Protein AF-R6YJV9-F1 (afdb_monomer_lite)

Radius of gyration: 14.3 Å; chains: 1; bounding box: 38×36×33 Å

Structure (mmCIF, N/CA/C/O backbone):
data_AF-R6YJV9-F1
#
_entry.id   AF-R6YJV9-F1
#
loop_
_atom_site.group_PDB
_atom_site.id
_atom_site.type_symbol
_atom_site.label_atom_id
_atom_site.label_alt_id
_atom_site.label_comp_id
_atom_site.label_asym_id
_atom_site.label_entity_id
_atom_site.label_seq_id
_atom_site.pdbx_PDB_ins_code
_atom_site.Cartn_x
_atom_site.Cartn_y
_atom_site.Cartn_z
_atom_site.occupancy
_atom_site.B_iso_or_equiv
_atom_site.auth_seq_id
_atom_site.auth_comp_id
_atom_site.auth_asym_id
_atom_site.auth_atom_id
_atom_site.pdbx_PDB_model_num
ATOM 1 N N . MET A 1 1 ? 9.064 4.680 4.807 1.00 84.12 1 MET A N 1
ATOM 2 C CA . MET A 1 1 ? 10.376 4.026 4.681 1.00 84.12 1 MET A CA 1
ATOM 3 C C . MET A 1 1 ? 10.742 4.018 3.219 1.00 84.12 1 MET A C 1
ATOM 5 O O . MET A 1 1 ? 9.830 3.960 2.403 1.00 84.12 1 MET A O 1
ATOM 9 N N . THR A 1 2 ? 12.023 4.115 2.905 1.00 81.12 2 THR A N 1
ATOM 10 C CA . THR A 1 2 ? 12.523 4.054 1.529 1.00 81.12 2 THR A CA 1
ATOM 11 C C . THR A 1 2 ? 13.785 3.204 1.479 1.00 81.12 2 THR A C 1
ATOM 13 O O . THR A 1 2 ? 14.463 3.100 2.503 1.00 81.12 2 THR A O 1
ATOM 16 N N . ALA A 1 3 ? 14.086 2.597 0.332 1.00 80.69 3 ALA A N 1
ATOM 17 C CA . ALA A 1 3 ? 15.386 1.966 0.105 1.00 80.69 3 ALA A CA 1
ATOM 18 C C . ALA A 1 3 ? 16.509 3.016 0.194 1.00 80.69 3 ALA A C 1
ATOM 20 O O . ALA A 1 3 ? 16.308 4.172 -0.202 1.00 80.69 3 ALA A O 1
ATOM 21 N N . ASP A 1 4 ? 17.657 2.636 0.756 1.00 79.75 4 ASP A N 1
ATOM 22 C CA . ASP A 1 4 ? 18.853 3.476 0.752 1.00 79.75 4 ASP A CA 1
ATOM 23 C C .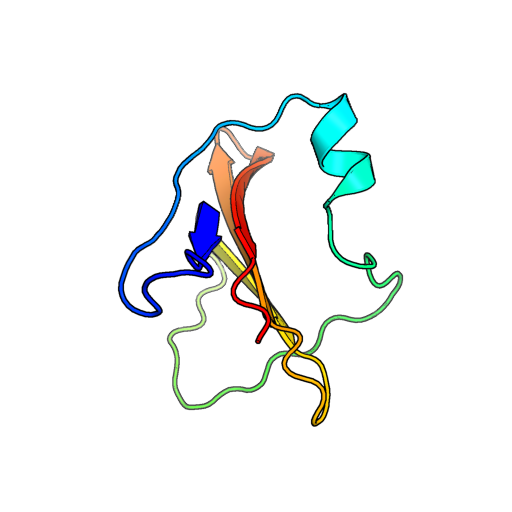 ASP A 1 4 ? 19.519 3.417 -0.640 1.00 79.75 4 ASP A C 1
ATOM 25 O O . ASP A 1 4 ? 19.811 2.323 -1.125 1.00 79.75 4 ASP A O 1
ATOM 29 N N . PRO A 1 5 ? 19.760 4.559 -1.313 1.00 77.75 5 PRO A N 1
ATOM 30 C CA . PRO A 1 5 ? 20.408 4.570 -2.624 1.00 77.75 5 PRO A CA 1
ATOM 31 C C . PRO A 1 5 ? 21.875 4.106 -2.605 1.00 77.75 5 PRO A C 1
ATOM 33 O O . PRO A 1 5 ? 22.419 3.812 -3.668 1.00 77.75 5 PRO A O 1
ATOM 36 N N . GLU A 1 6 ? 22.537 4.075 -1.443 1.00 79.31 6 GLU A N 1
ATOM 37 C CA . GLU A 1 6 ? 23.927 3.623 -1.305 1.00 79.31 6 GLU A CA 1
ATOM 38 C C . GLU A 1 6 ? 24.042 2.144 -0.884 1.00 79.31 6 GLU A C 1
ATOM 40 O O . GLU A 1 6 ? 25.087 1.530 -1.112 1.00 79.31 6 GLU A O 1
ATOM 45 N N . ASP A 1 7 ? 22.986 1.556 -0.306 1.00 80.81 7 ASP A N 1
ATOM 46 C CA . ASP A 1 7 ? 22.940 0.150 0.122 1.00 80.81 7 ASP A CA 1
ATOM 47 C C . ASP A 1 7 ? 21.526 -0.439 -0.025 1.00 80.81 7 ASP A C 1
ATOM 49 O O . ASP A 1 7 ? 20.638 -0.210 0.794 1.00 80.81 7 ASP A O 1
ATOM 53 N N . GLU A 1 8 ? 21.339 -1.276 -1.046 1.00 69.31 8 GLU A N 1
ATOM 54 C CA . GLU A 1 8 ? 20.051 -1.879 -1.420 1.00 69.31 8 GLU A CA 1
ATOM 55 C C . GLU A 1 8 ? 19.427 -2.775 -0.326 1.00 69.31 8 GLU A C 1
ATOM 57 O O . GLU A 1 8 ? 18.241 -3.107 -0.392 1.00 69.31 8 GLU A O 1
ATOM 62 N N . PHE A 1 9 ? 20.195 -3.178 0.695 1.00 75.69 9 PHE A N 1
ATOM 63 C CA . PHE A 1 9 ? 19.686 -3.953 1.833 1.00 75.69 9 PHE A CA 1
ATOM 64 C C . PHE A 1 9 ? 19.293 -3.083 3.032 1.00 75.69 9 PHE A C 1
ATOM 66 O O . PHE A 1 9 ? 18.702 -3.595 3.990 1.00 75.69 9 PHE A O 1
ATOM 73 N N . GLN A 1 10 ? 19.617 -1.788 3.006 1.00 82.12 10 GLN A N 1
ATOM 74 C CA . GLN A 1 10 ? 19.284 -0.848 4.067 1.00 82.12 10 GLN A CA 1
ATOM 75 C C . GLN A 1 10 ? 17.987 -0.097 3.776 1.00 82.12 10 GLN A C 1
ATOM 77 O O . GLN A 1 10 ? 17.647 0.247 2.645 1.00 82.12 10 GLN A O 1
ATOM 82 N N . ILE A 1 11 ? 17.243 0.156 4.852 1.00 83.31 11 ILE A N 1
ATOM 83 C CA . ILE A 1 11 ? 15.966 0.857 4.815 1.00 83.31 11 ILE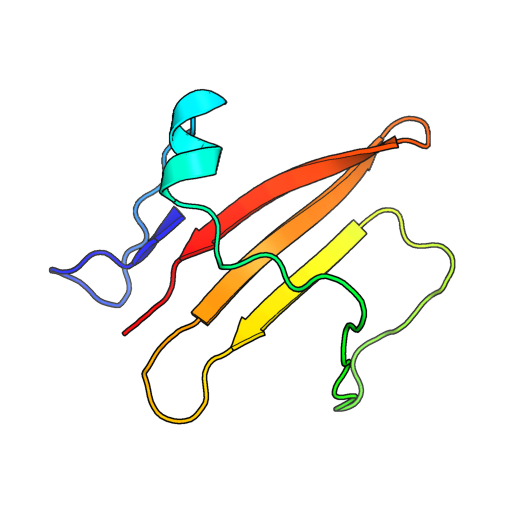 A CA 1
ATOM 84 C C . ILE A 1 11 ? 16.088 2.127 5.645 1.00 83.31 11 ILE A C 1
ATOM 86 O O . ILE A 1 11 ? 16.390 2.083 6.839 1.00 83.31 11 ILE A O 1
ATOM 90 N N . LEU A 1 12 ? 15.782 3.260 5.021 1.00 82.25 12 LEU A N 1
ATOM 91 C CA . LEU A 1 12 ? 15.683 4.542 5.697 1.00 82.25 12 LEU A CA 1
ATOM 92 C C . LEU A 1 12 ? 14.277 4.706 6.279 1.00 82.25 12 LE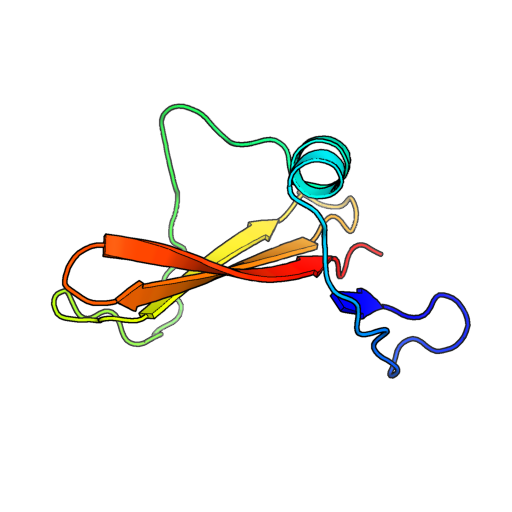U A C 1
ATOM 94 O O . LEU A 1 12 ? 13.263 4.744 5.566 1.00 82.25 12 LEU A O 1
ATOM 98 N N . GLU A 1 13 ? 14.208 4.821 7.602 1.00 87.31 13 GLU A N 1
ATOM 99 C CA . GLU A 1 13 ? 12.967 5.047 8.333 1.00 87.31 13 GLU A CA 1
ATOM 100 C C . GLU A 1 13 ? 12.804 6.524 8.697 1.00 87.31 13 GLU A C 1
ATOM 102 O O . GLU A 1 13 ? 13.692 7.158 9.260 1.00 87.31 13 GLU A O 1
ATOM 107 N N . THR A 1 14 ? 11.635 7.080 8.388 1.00 88.25 14 THR A N 1
ATOM 108 C CA . THR A 1 14 ? 11.282 8.455 8.744 1.00 88.25 14 THR A CA 1
ATOM 109 C C . THR A 1 14 ? 9.779 8.578 8.962 1.00 88.25 14 THR A C 1
ATOM 111 O O . THR A 1 14 ? 9.000 7.709 8.548 1.00 88.25 14 THR A O 1
ATOM 114 N N . THR A 1 15 ? 9.365 9.659 9.613 1.00 88.19 15 THR A N 1
ATOM 115 C CA . THR A 1 15 ? 7.963 10.043 9.763 1.00 88.19 15 THR A CA 1
ATOM 116 C C . THR A 1 15 ? 7.589 11.075 8.705 1.00 88.19 15 THR A C 1
ATOM 118 O O . THR A 1 15 ? 8.393 11.921 8.324 1.00 88.19 15 THR A O 1
ATOM 121 N N . LEU A 1 16 ? 6.354 10.996 8.210 1.00 87.69 16 LEU A N 1
ATOM 122 C CA . LEU A 1 16 ? 5.819 11.961 7.254 1.00 87.69 16 LEU A CA 1
ATOM 123 C C . LEU A 1 16 ? 4.848 12.899 7.953 1.00 87.69 16 LEU A C 1
ATOM 125 O O . LEU A 1 16 ? 3.894 12.461 8.601 1.00 87.69 16 LEU A O 1
ATOM 129 N N . GLU A 1 17 ? 5.047 14.194 7.757 1.00 90.19 17 GLU A N 1
ATOM 130 C CA . GLU A 1 17 ? 4.034 15.186 8.077 1.00 90.19 17 GLU A CA 1
ATOM 131 C C . GLU A 1 17 ? 2.868 15.116 7.072 1.00 90.19 17 GLU A C 1
ATOM 133 O O . GLU A 1 17 ? 3.058 14.716 5.916 1.00 90.19 17 GLU A O 1
ATOM 138 N N . PRO A 1 18 ? 1.649 15.553 7.450 1.00 87.00 18 PRO A N 1
ATOM 139 C CA . PRO A 1 18 ? 0.478 15.462 6.576 1.00 87.00 18 PRO A CA 1
ATOM 140 C C . PRO A 1 18 ? 0.671 16.114 5.202 1.00 87.00 18 PRO A C 1
ATOM 142 O O . PRO A 1 18 ? 0.170 15.600 4.208 1.00 87.00 18 PRO A O 1
ATOM 145 N N . GLY A 1 19 ? 1.407 17.228 5.129 1.00 89.00 19 GLY A N 1
ATOM 146 C CA . GLY A 1 19 ? 1.708 17.900 3.862 1.00 89.00 19 GLY A CA 1
ATOM 147 C C . GLY A 1 19 ? 2.654 17.094 2.968 1.00 89.00 19 GLY A C 1
ATOM 148 O O . GLY A 1 19 ? 2.440 17.013 1.760 1.00 89.00 19 GLY A O 1
ATOM 149 N N . GLN A 1 20 ? 3.654 16.441 3.565 1.00 88.38 20 GLN A N 1
ATOM 150 C CA . GLN A 1 20 ? 4.628 15.620 2.843 1.00 88.38 20 GLN A CA 1
ATOM 151 C C . GLN A 1 20 ? 3.967 14.389 2.225 1.00 88.38 20 GLN A C 1
ATOM 153 O O . GLN A 1 20 ? 4.288 14.015 1.100 1.00 88.38 20 GLN A O 1
ATOM 158 N N . TRP A 1 21 ? 2.982 13.803 2.909 1.00 89.50 21 TRP A N 1
ATOM 159 C CA . TRP A 1 21 ? 2.216 12.684 2.364 1.00 89.50 21 TRP A CA 1
ATOM 160 C C . TRP A 1 21 ? 1.628 12.989 0.980 1.00 89.50 21 TRP A C 1
ATOM 162 O O . TRP A 1 21 ? 1.699 12.155 0.084 1.00 89.50 21 TRP A O 1
ATOM 172 N N . PHE A 1 22 ? 1.080 14.186 0.761 1.00 87.88 22 PHE A N 1
ATOM 173 C CA . PHE A 1 22 ? 0.497 14.531 -0.538 1.00 87.88 22 PHE A CA 1
ATOM 174 C C . PHE A 1 22 ? 1.531 14.708 -1.651 1.00 87.88 22 PHE A C 1
ATOM 176 O O . PHE A 1 22 ? 1.164 14.552 -2.815 1.00 87.88 22 PHE A O 1
ATOM 183 N N . ALA A 1 23 ? 2.783 15.005 -1.300 1.00 87.19 23 ALA A N 1
ATOM 184 C CA . ALA A 1 23 ? 3.887 15.113 -2.245 1.00 87.19 23 ALA A CA 1
ATOM 185 C C . ALA A 1 23 ? 4.472 13.743 -2.625 1.00 87.19 23 ALA A C 1
ATOM 187 O O . ALA A 1 23 ? 4.863 13.562 -3.772 1.00 87.19 23 ALA A O 1
ATOM 188 N N . PHE A 1 24 ? 4.506 12.790 -1.685 1.00 87.00 24 PHE A N 1
ATOM 189 C CA . PHE A 1 24 ? 5.168 11.490 -1.875 1.00 87.00 24 PHE A CA 1
ATOM 190 C C . PHE A 1 24 ? 4.230 10.319 -2.153 1.00 87.00 24 PHE A C 1
ATOM 192 O O . PHE A 1 24 ? 4.685 9.272 -2.599 1.00 87.00 24 PHE A O 1
ATOM 199 N N . ARG A 1 25 ? 2.930 10.445 -1.869 1.00 88.50 25 ARG A N 1
ATOM 200 C CA . ARG A 1 25 ? 2.000 9.332 -2.079 1.00 88.50 25 ARG A CA 1
ATOM 201 C C . ARG A 1 25 ? 1.992 8.886 -3.550 1.00 88.50 25 ARG A C 1
ATOM 203 O O . ARG A 1 25 ? 2.014 9.741 -4.442 1.00 88.50 25 ARG A O 1
ATOM 210 N N . PRO A 1 26 ? 1.831 7.579 -3.816 1.00 87.62 26 PRO A N 1
ATOM 211 C CA . PRO A 1 26 ? 1.667 7.086 -5.175 1.00 87.62 26 PRO A CA 1
ATOM 212 C C . PRO A 1 26 ? 0.397 7.667 -5.825 1.00 87.62 26 PRO A C 1
ATOM 214 O O . PRO A 1 26 ? -0.524 8.104 -5.115 1.00 87.62 26 PRO A O 1
ATOM 217 N N . PRO A 1 27 ? 0.290 7.638 -7.168 1.00 85.00 27 PRO A N 1
ATOM 218 C CA . PRO A 1 27 ? -0.938 7.993 -7.867 1.00 85.00 27 PRO A CA 1
ATOM 219 C C . PRO A 1 27 ? -2.110 7.143 -7.360 1.00 85.00 27 PRO A C 1
ATOM 221 O O . PRO A 1 27 ? -2.220 5.949 -7.640 1.00 85.00 27 PRO A O 1
ATOM 224 N N . MET A 1 28 ? -2.996 7.762 -6.582 1.00 83.69 28 MET A N 1
ATOM 225 C CA . MET A 1 28 ? -4.165 7.080 -6.031 1.00 83.69 28 MET A CA 1
ATOM 226 C C . MET A 1 28 ? -5.119 6.750 -7.175 1.00 83.69 28 MET A C 1
ATOM 228 O O . MET A 1 28 ? -5.605 7.664 -7.834 1.00 83.69 28 MET A O 1
ATOM 232 N N . MET A 1 29 ? -5.389 5.465 -7.410 1.00 77.38 29 MET A N 1
ATOM 233 C CA . MET A 1 29 ? -6.287 5.016 -8.477 1.00 77.38 29 MET A CA 1
ATOM 234 C C . MET A 1 29 ? -7.754 5.218 -8.066 1.00 77.38 29 MET A C 1
ATOM 236 O O . MET A 1 29 ? -8.236 4.505 -7.180 1.00 77.38 29 MET A O 1
ATOM 240 N N . PRO A 1 30 ? -8.508 6.143 -8.688 1.00 75.62 30 PRO A N 1
ATOM 241 C CA . PRO A 1 30 ? -9.940 6.214 -8.459 1.00 75.62 30 PRO A CA 1
ATOM 242 C C . PRO A 1 30 ? -10.631 5.085 -9.238 1.00 75.62 30 PRO A C 1
ATOM 244 O O . PRO A 1 30 ? -10.488 4.972 -10.453 1.00 75.62 30 PRO A O 1
ATOM 247 N N . GLY A 1 31 ? -11.403 4.246 -8.545 1.00 79.88 31 GLY A N 1
ATOM 248 C CA . GLY A 1 31 ? -12.366 3.337 -9.174 1.00 79.88 31 GLY A CA 1
ATOM 249 C C . GLY A 1 31 ? -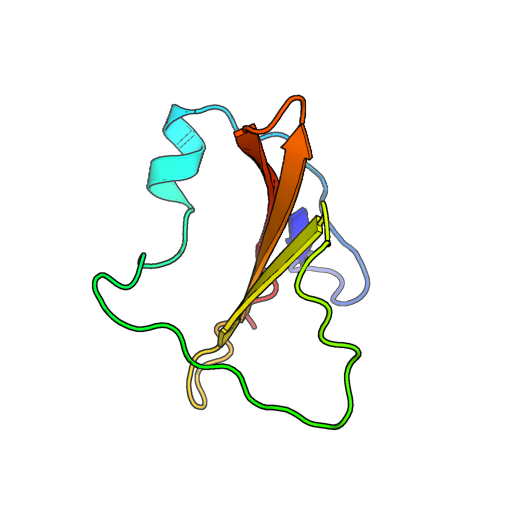12.134 1.853 -8.905 1.00 79.88 31 GLY A C 1
ATOM 250 O O . GLY A 1 31 ? -13.013 1.212 -8.334 1.00 79.88 31 GLY A O 1
ATOM 251 N N . LYS A 1 32 ? -10.989 1.287 -9.310 1.00 84.50 32 LYS A N 1
ATOM 252 C CA . LYS A 1 32 ? -10.766 -0.168 -9.258 1.00 84.50 32 LYS A CA 1
ATOM 253 C C . LYS A 1 32 ? -9.448 -0.534 -8.585 1.00 84.50 32 LYS A C 1
ATOM 255 O O . LYS A 1 32 ? -8.398 -0.009 -8.935 1.00 84.50 32 LYS A O 1
ATOM 260 N N . LEU A 1 33 ? -9.527 -1.499 -7.672 1.00 87.69 33 LEU A N 1
ATOM 261 C CA . LEU A 1 33 ? -8.383 -2.228 -7.137 1.00 87.69 33 LEU A CA 1
ATOM 262 C C . LEU A 1 33 ? -8.392 -3.649 -7.699 1.00 87.69 33 LEU A C 1
ATOM 264 O O . LEU A 1 33 ? -9.451 -4.235 -7.938 1.00 87.69 33 LEU A O 1
ATOM 268 N N . THR A 1 34 ? -7.205 -4.195 -7.917 1.00 89.56 34 THR A N 1
ATOM 269 C CA . THR A 1 34 ? -6.997 -5.570 -8.371 1.00 89.56 34 THR A CA 1
ATOM 270 C C . THR A 1 34 ? -6.264 -6.347 -7.292 1.00 89.56 34 THR A C 1
ATOM 272 O O . THR A 1 34 ? -5.361 -5.809 -6.660 1.00 89.56 34 THR A O 1
ATOM 275 N N . ASN A 1 35 ? -6.628 -7.613 -7.103 1.00 89.88 35 ASN A N 1
ATOM 276 C CA . ASN A 1 35 ? -5.903 -8.538 -6.241 1.00 89.88 35 ASN A CA 1
ATOM 277 C C . ASN A 1 35 ? -5.444 -9.722 -7.094 1.00 89.88 35 ASN A C 1
ATOM 279 O O . ASN A 1 35 ? -6.243 -10.273 -7.853 1.00 89.88 35 ASN A O 1
ATOM 283 N N . VAL A 1 36 ? -4.173 -10.100 -6.982 1.00 90.94 36 VAL A N 1
ATOM 284 C CA . VAL A 1 36 ? -3.635 -11.304 -7.622 1.00 90.94 36 VAL A CA 1
ATOM 285 C C . VAL A 1 36 ? -3.419 -12.339 -6.530 1.00 90.94 36 VAL A C 1
ATOM 287 O O . VAL A 1 36 ? -2.596 -12.144 -5.638 1.00 90.94 36 VAL A O 1
ATOM 290 N N . HIS A 1 37 ? -4.204 -13.414 -6.566 1.00 91.19 37 HIS A N 1
ATOM 291 C CA . HIS A 1 37 ? -4.231 -14.411 -5.503 1.00 91.19 37 HIS A CA 1
ATOM 292 C C . HIS A 1 37 ? -3.294 -15.585 -5.797 1.00 91.19 37 HIS A C 1
ATOM 294 O O . HIS A 1 37 ? -3.631 -16.480 -6.567 1.00 91.19 37 HIS A O 1
ATOM 300 N N . TYR A 1 38 ? -2.134 -15.603 -5.143 1.00 90.75 38 TYR A N 1
ATOM 301 C CA . TYR A 1 38 ? -1.134 -16.673 -5.216 1.00 90.75 38 TYR A CA 1
ATOM 302 C C . TYR A 1 38 ? -1.263 -17.712 -4.090 1.00 90.75 38 TYR A C 1
ATOM 304 O O . TYR A 1 38 ? -0.412 -18.585 -3.954 1.00 90.75 38 TYR A O 1
ATOM 312 N N . GLY A 1 39 ? -2.321 -17.634 -3.277 1.00 92.00 39 GLY A N 1
ATOM 313 C CA . GLY A 1 39 ? -2.534 -18.512 -2.119 1.00 92.00 39 GLY A CA 1
ATOM 314 C C . GLY A 1 39 ? -2.376 -17.804 -0.774 1.00 92.00 39 GLY A C 1
ATOM 315 O O . GLY A 1 39 ? -2.401 -18.461 0.264 1.00 92.00 39 GLY A O 1
ATOM 316 N N . GLN A 1 40 ? -2.227 -16.475 -0.779 1.00 90.44 40 GLN A N 1
ATOM 317 C CA . GLN A 1 40 ? -2.252 -15.686 0.446 1.00 90.44 40 GLN A CA 1
ATOM 318 C C . GLN A 1 40 ? -3.576 -15.856 1.200 1.00 90.44 40 GLN A C 1
ATOM 320 O O . GLN A 1 40 ? -4.616 -16.160 0.629 1.00 90.44 40 GLN A O 1
ATOM 325 N N . LYS A 1 41 ? -3.543 -15.633 2.510 1.00 86.56 41 LYS A N 1
ATOM 326 C CA . LYS A 1 41 ? -4.736 -15.695 3.349 1.00 86.56 41 LYS A CA 1
ATOM 327 C C . LYS A 1 41 ? -5.627 -14.474 3.090 1.00 86.56 41 LYS A C 1
ATOM 329 O O . LYS A 1 41 ? -5.192 -13.343 3.299 1.00 86.56 41 LYS A O 1
ATOM 334 N N . GLU A 1 42 ? -6.876 -14.701 2.691 1.00 83.62 42 GLU A N 1
ATOM 335 C CA . GLU A 1 42 ? -7.886 -13.651 2.531 1.00 83.62 42 GLU A CA 1
ATOM 336 C C . GLU A 1 42 ? -9.054 -13.899 3.495 1.00 83.62 42 GLU A C 1
ATOM 338 O O . GLU A 1 42 ? -9.840 -14.829 3.332 1.00 83.62 42 GLU A O 1
ATOM 343 N N . GLU A 1 43 ? -9.146 -13.069 4.535 1.00 87.50 43 GLU A N 1
ATOM 344 C CA . GLU A 1 43 ? -10.241 -13.085 5.506 1.00 87.50 43 GLU A CA 1
ATOM 345 C C . GLU A 1 43 ? -11.004 -11.759 5.453 1.00 87.50 43 GLU A C 1
ATOM 347 O O . GLU A 1 43 ? -10.419 -10.687 5.298 1.00 87.50 43 GLU A O 1
ATOM 352 N N . LEU A 1 44 ? -12.328 -11.829 5.601 1.00 82.62 44 LEU A N 1
ATOM 353 C CA . LEU A 1 44 ? -13.195 -10.645 5.594 1.00 82.62 44 LEU A CA 1
ATOM 354 C C . LEU A 1 44 ? -13.134 -9.861 6.913 1.00 82.62 44 LEU A C 1
ATOM 356 O O . LEU A 1 44 ? -13.340 -8.650 6.919 1.00 82.62 44 LEU A O 1
ATOM 360 N N . ASN A 1 45 ? -12.825 -10.540 8.020 1.00 87.56 45 ASN A N 1
ATOM 361 C CA . ASN A 1 45 ? -12.796 -9.964 9.365 1.00 87.56 45 ASN A CA 1
ATOM 362 C C . ASN A 1 45 ? -11.357 -9.686 9.810 1.00 87.56 45 ASN A C 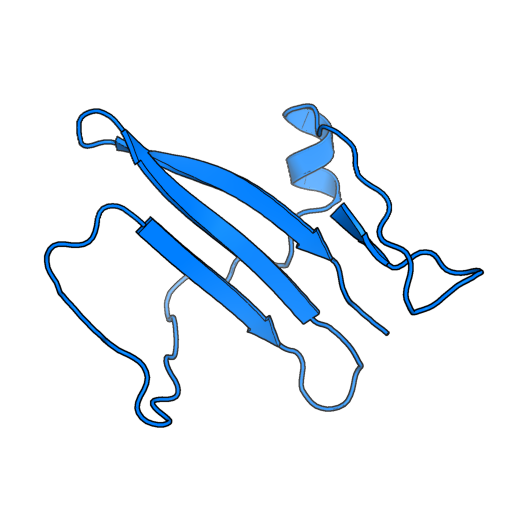1
ATOM 364 O O . ASN A 1 45 ? 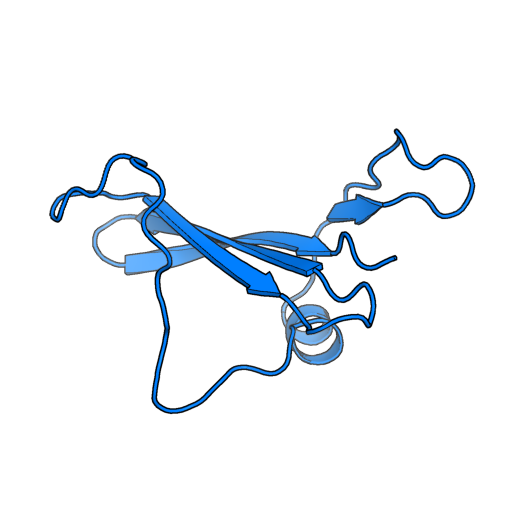-10.896 -10.229 10.811 1.00 87.56 45 ASN A O 1
ATOM 368 N N . ILE A 1 46 ? -10.645 -8.866 9.036 1.00 90.50 46 ILE A N 1
ATOM 369 C CA . ILE A 1 46 ? -9.278 -8.444 9.351 1.00 90.50 46 ILE A CA 1
ATOM 370 C C . ILE A 1 46 ? -9.245 -6.967 9.727 1.00 90.50 46 ILE A C 1
ATOM 372 O O . ILE A 1 46 ? -9.884 -6.131 9.086 1.00 90.50 46 ILE A O 1
ATOM 376 N N . ASP A 1 47 ? -8.447 -6.655 10.742 1.00 95.00 47 ASP A N 1
ATOM 377 C CA . ASP A 1 47 ? -8.169 -5.281 11.167 1.00 95.00 47 ASP A CA 1
ATOM 378 C C . ASP A 1 47 ? -6.866 -4.743 10.567 1.00 95.00 47 ASP A C 1
ATOM 380 O O . ASP A 1 47 ? -6.440 -3.638 10.887 1.00 95.00 47 ASP A O 1
ATOM 384 N N . THR A 1 48 ? -6.229 -5.490 9.665 1.00 94.69 48 THR A N 1
ATOM 385 C CA . THR A 1 48 ? -5.040 -5.058 8.927 1.00 94.69 48 THR A CA 1
ATOM 386 C C . THR A 1 48 ? -5.243 -5.257 7.433 1.00 94.69 48 THR A C 1
ATOM 388 O O . THR A 1 48 ? -5.910 -6.194 6.997 1.00 94.69 48 THR A O 1
ATOM 391 N N . LYS A 1 49 ? -4.691 -4.360 6.617 1.00 93.75 49 LYS A N 1
ATOM 392 C CA . LYS A 1 49 ? -4.719 -4.494 5.157 1.00 93.75 49 LYS A CA 1
ATOM 393 C C . LYS A 1 49 ? -3.440 -3.927 4.568 1.00 93.75 49 LYS A C 1
ATOM 395 O O . LYS A 1 49 ? -3.013 -2.845 4.955 1.00 93.75 49 LYS A O 1
ATOM 400 N N . VAL A 1 50 ? -2.860 -4.642 3.615 1.00 93.50 50 VAL A N 1
ATOM 401 C CA . VAL A 1 50 ? -1.709 -4.171 2.841 1.00 93.50 50 VAL A CA 1
ATOM 402 C C . VAL A 1 50 ? -2.167 -3.938 1.408 1.00 93.50 50 VAL A C 1
ATOM 404 O O . VAL A 1 50 ? -2.906 -4.755 0.855 1.00 93.50 50 VAL A O 1
ATOM 407 N N . VAL A 1 51 ? -1.777 -2.804 0.832 1.00 92.62 51 VAL A N 1
ATOM 408 C CA . VAL A 1 51 ? -2.053 -2.446 -0.562 1.00 92.62 51 VAL A CA 1
ATOM 409 C C . VAL A 1 51 ? -0.734 -2.117 -1.235 1.00 92.62 51 VAL A C 1
ATOM 411 O O . VAL A 1 51 ? -0.026 -1.217 -0.796 1.00 92.62 51 VAL A O 1
ATOM 414 N N . GLU A 1 52 ? -0.431 -2.838 -2.305 1.00 92.75 52 GLU A N 1
ATOM 415 C CA . GLU A 1 52 ? 0.795 -2.678 -3.076 1.00 92.75 52 GLU A CA 1
ATOM 416 C C . GLU A 1 52 ? 0.471 -2.061 -4.443 1.00 92.75 52 GLU A C 1
ATOM 418 O O . GLU A 1 52 ? -0.467 -2.478 -5.128 1.00 92.75 52 GLU A O 1
ATOM 423 N N . PHE A 1 53 ? 1.243 -1.052 -4.831 1.00 91.81 53 PHE A N 1
ATOM 424 C CA . PHE A 1 53 ? 1.197 -0.394 -6.126 1.00 91.81 53 PHE A CA 1
ATOM 425 C C . PHE A 1 53 ? 2.427 -0.830 -6.910 1.00 91.81 53 PHE A C 1
ATOM 427 O O . PHE A 1 53 ? 3.541 -0.455 -6.558 1.00 91.81 53 PHE A O 1
ATOM 434 N N . LYS A 1 54 ? 2.212 -1.614 -7.969 1.00 91.00 54 LYS A N 1
ATOM 435 C CA . LYS A 1 54 ? 3.272 -2.097 -8.857 1.00 91.00 54 LYS A CA 1
ATOM 436 C C . LYS A 1 54 ? 3.109 -1.531 -10.253 1.00 91.00 54 LYS A C 1
ATOM 438 O O . LYS A 1 54 ? 2.022 -1.597 -10.830 1.00 91.00 54 LYS A O 1
ATOM 443 N N . GLY A 1 55 ? 4.190 -0.985 -10.793 1.00 87.62 55 GLY A N 1
ATOM 444 C CA . GLY A 1 55 ? 4.271 -0.596 -12.191 1.00 87.62 55 GLY A CA 1
ATOM 445 C C . GLY A 1 55 ? 4.711 -1.760 -13.078 1.00 87.62 55 GLY A C 1
ATOM 446 O O . GLY A 1 55 ? 5.256 -2.764 -12.620 1.00 87.62 55 GLY A O 1
ATOM 447 N N . PHE A 1 56 ? 4.442 -1.644 -14.376 1.00 88.19 56 PHE A N 1
ATOM 448 C CA . PHE A 1 56 ? 4.796 -2.672 -15.348 1.00 88.19 56 PHE A CA 1
ATOM 449 C C . PHE A 1 56 ? 6.155 -2.352 -15.973 1.00 88.19 56 PHE A C 1
ATOM 451 O O . PHE A 1 56 ? 6.251 -1.467 -16.819 1.00 88.19 56 PHE A O 1
ATOM 458 N N . GLY A 1 57 ? 7.196 -3.083 -15.562 1.00 88.25 57 GLY A N 1
ATOM 459 C CA . GLY A 1 57 ? 8.530 -3.015 -16.175 1.00 88.25 57 GLY A CA 1
ATOM 460 C C . GLY A 1 57 ? 9.290 -1.705 -15.944 1.00 88.25 57 GLY A C 1
ATOM 461 O O . GLY A 1 57 ? 10.175 -1.386 -16.731 1.00 88.25 57 GLY A O 1
ATOM 462 N N . ASN A 1 58 ? 8.933 -0.938 -14.911 1.00 87.81 58 ASN A N 1
ATOM 463 C CA . ASN A 1 58 ? 9.506 0.381 -14.625 1.00 87.81 58 ASN A CA 1
ATOM 464 C C . ASN A 1 58 ? 10.025 0.537 -13.184 1.00 87.81 58 ASN A C 1
ATOM 466 O O . ASN A 1 58 ? 10.173 1.668 -12.739 1.00 87.81 58 ASN A O 1
ATOM 470 N N . GLY A 1 59 ? 10.203 -0.563 -12.443 1.00 85.56 59 GLY A N 1
ATOM 471 C CA . GLY A 1 59 ? 10.728 -0.535 -11.070 1.00 85.56 59 GLY A CA 1
ATOM 472 C C . GLY A 1 59 ? 9.778 0.027 -10.007 1.00 85.56 59 GLY A C 1
ATOM 473 O O . GLY A 1 59 ? 10.039 -0.129 -8.825 1.00 85.56 59 GLY A O 1
ATOM 474 N N . PHE A 1 60 ? 8.645 0.633 -10.382 1.00 88.88 60 PHE A N 1
ATOM 475 C CA . PHE A 1 60 ? 7.745 1.285 -9.429 1.00 88.88 60 PHE A CA 1
ATOM 476 C C . PHE A 1 60 ? 7.101 0.280 -8.466 1.00 88.88 60 PHE A C 1
ATOM 478 O O . PHE A 1 60 ? 6.339 -0.597 -8.894 1.00 88.88 60 PHE A O 1
ATOM 485 N N . SER A 1 61 ? 7.364 0.453 -7.169 1.00 91.62 61 SER A N 1
ATOM 486 C CA . SER A 1 61 ? 6.854 -0.412 -6.106 1.00 91.62 61 SER A CA 1
ATOM 487 C C . SER A 1 61 ? 6.607 0.392 -4.833 1.00 91.62 61 SER A C 1
ATOM 489 O O . SER A 1 61 ? 7.527 0.903 -4.199 1.00 91.62 61 SER A O 1
ATOM 491 N N . ASN A 1 62 ? 5.343 0.563 -4.461 1.00 92.75 62 ASN A N 1
ATOM 492 C CA . ASN A 1 62 ? 4.935 1.342 -3.292 1.00 92.75 62 ASN A CA 1
ATOM 493 C C . ASN A 1 62 ? 3.957 0.525 -2.443 1.00 92.75 62 ASN A C 1
ATOM 495 O O . ASN A 1 62 ? 2.950 0.038 -2.958 1.00 92.75 62 ASN A O 1
ATOM 499 N N . THR A 1 63 ? 4.189 0.432 -1.135 1.00 94.62 63 THR A N 1
ATOM 500 C CA . THR A 1 63 ? 3.365 -0.381 -0.228 1.00 94.62 63 THR A CA 1
ATOM 501 C C . THR A 1 63 ? 2.742 0.465 0.874 1.00 94.62 63 THR A C 1
ATOM 503 O O . THR A 1 63 ? 3.415 1.205 1.592 1.00 94.62 63 THR A O 1
ATOM 506 N N . LEU A 1 64 ? 1.424 0.342 1.029 1.00 94.81 64 LEU A N 1
ATOM 507 C CA . LEU A 1 64 ? 0.627 1.003 2.057 1.00 94.81 64 LEU A CA 1
ATOM 508 C C . LEU A 1 64 ? 0.122 -0.016 3.076 1.00 94.81 64 LEU A C 1
ATOM 510 O O . LEU A 1 64 ? -0.530 -0.997 2.715 1.00 94.81 64 LEU A O 1
ATOM 514 N N . TYR A 1 65 ? 0.356 0.264 4.355 1.00 95.69 65 TYR A N 1
ATOM 515 C CA . TYR A 1 65 ? -0.084 -0.573 5.467 1.00 95.69 65 TYR A CA 1
ATOM 516 C C . TYR A 1 65 ? -1.192 0.128 6.235 1.00 95.69 65 TYR A C 1
ATOM 518 O O . TYR A 1 65 ? -0.991 1.212 6.786 1.00 95.69 65 TYR A O 1
ATOM 526 N N . PHE A 1 66 ? -2.351 -0.509 6.308 1.00 95.88 66 PHE A N 1
ATOM 527 C CA . PHE A 1 66 ? -3.521 -0.002 7.001 1.00 95.88 66 PHE A CA 1
ATOM 528 C C . PHE A 1 66 ? -3.850 -0.844 8.224 1.00 95.88 66 PHE A C 1
ATOM 530 O O . PHE A 1 66 ? -3.738 -2.070 8.203 1.00 95.88 66 PHE A O 1
ATOM 537 N N . GLU A 1 67 ? -4.342 -0.172 9.257 1.00 97.19 67 GLU A N 1
ATOM 538 C CA . GLU A 1 67 ? -4.880 -0.798 10.458 1.00 97.19 67 GLU A CA 1
ATOM 539 C C . GLU A 1 67 ? -6.236 -0.178 10.800 1.00 97.19 67 GLU A C 1
ATOM 541 O O . GLU A 1 67 ? -6.433 1.038 10.693 1.00 97.19 67 GLU A O 1
ATOM 546 N N . ARG A 1 68 ? -7.187 -1.012 11.211 1.00 96.31 68 ARG A N 1
ATOM 547 C CA . ARG A 1 68 ? -8.505 -0.594 11.661 1.00 96.31 68 ARG A CA 1
ATOM 548 C C . ARG A 1 68 ? -8.476 -0.395 13.169 1.00 96.31 68 ARG A C 1
ATOM 550 O O . ARG A 1 68 ? -8.449 -1.343 13.942 1.00 96.31 68 ARG A O 1
ATOM 557 N N . ARG A 1 69 ? -8.531 0.862 13.603 1.00 95.00 69 ARG A N 1
ATOM 558 C CA . ARG A 1 69 ? -8.551 1.237 15.023 1.00 95.00 69 ARG A CA 1
ATOM 559 C C . ARG A 1 69 ? -9.892 1.853 15.370 1.00 95.00 69 ARG A C 1
ATOM 561 O O . ARG A 1 69 ? -10.273 2.867 14.786 1.00 95.00 69 ARG A O 1
ATOM 568 N N . ASN A 1 70 ? -10.605 1.247 16.318 1.00 94.44 70 ASN A N 1
ATOM 569 C CA . ASN A 1 70 ? -11.950 1.668 16.732 1.00 94.44 70 ASN A CA 1
ATOM 570 C C . ASN A 1 70 ? -12.916 1.792 15.540 1.00 94.44 70 ASN A C 1
ATOM 572 O O . ASN A 1 70 ? -13.644 2.772 15.404 1.00 94.44 70 ASN A O 1
ATOM 576 N N . GLY A 1 71 ? -12.865 0.823 14.624 1.00 93.31 71 GLY A N 1
ATOM 577 C CA . GLY A 1 71 ? -13.710 0.799 13.432 1.00 93.31 71 GLY A CA 1
ATOM 578 C C . GLY A 1 71 ? -13.240 1.684 12.272 1.00 93.31 71 GLY A C 1
ATOM 579 O O . GLY A 1 71 ? -13.782 1.532 11.177 1.00 93.31 71 GLY A O 1
ATOM 580 N N . ILE A 1 72 ? -12.222 2.532 12.466 1.00 96.38 72 ILE A N 1
ATOM 581 C CA . ILE A 1 72 ? -11.711 3.478 11.465 1.00 96.38 72 ILE A CA 1
ATOM 582 C C . ILE A 1 72 ? -10.396 2.963 10.878 1.00 96.38 72 ILE A C 1
ATOM 584 O O . ILE A 1 72 ? -9.446 2.696 11.614 1.00 96.38 72 ILE A O 1
ATOM 588 N N . TRP A 1 73 ? -10.326 2.867 9.552 1.00 95.88 73 TRP A N 1
ATOM 589 C CA . TRP A 1 73 ? -9.090 2.542 8.842 1.00 95.88 73 TRP A CA 1
ATOM 590 C C . TRP A 1 73 ? -8.120 3.719 8.859 1.00 95.88 73 TRP A C 1
ATOM 592 O O . TRP A 1 73 ? -8.489 4.848 8.532 1.00 95.88 73 TRP A O 1
ATOM 602 N N . LYS A 1 74 ? -6.872 3.445 9.232 1.00 95.06 74 LYS A N 1
ATOM 603 C CA . LYS A 1 74 ? -5.785 4.421 9.280 1.00 95.06 74 LYS A CA 1
ATOM 604 C C . LYS A 1 74 ? -4.590 3.893 8.506 1.00 95.06 74 LYS A C 1
ATOM 606 O O . LYS A 1 74 ? -4.261 2.715 8.616 1.00 95.06 74 LYS A O 1
ATOM 611 N N . LEU A 1 75 ? -3.946 4.771 7.741 1.00 94.19 75 LEU A N 1
ATOM 612 C CA . LEU A 1 75 ? -2.646 4.486 7.148 1.00 94.19 75 LEU A CA 1
ATOM 613 C C . LEU A 1 75 ? -1.597 4.541 8.259 1.00 94.19 75 LEU A C 1
ATOM 615 O O . LEU A 1 75 ? -1.439 5.571 8.910 1.00 94.19 75 LEU A O 1
ATOM 619 N N . MET A 1 76 ? -0.916 3.425 8.477 1.00 94.12 76 MET A N 1
ATOM 620 C CA . MET A 1 76 ? 0.080 3.275 9.532 1.00 94.12 76 MET A CA 1
ATOM 621 C C . MET A 1 76 ? 1.499 3.445 9.010 1.00 94.12 76 MET A C 1
ATOM 623 O O . MET A 1 76 ? 2.351 3.977 9.716 1.00 94.12 76 MET A O 1
ATOM 627 N N . LYS A 1 77 ? 1.755 2.985 7.784 1.00 93.88 77 LYS A N 1
ATOM 628 C CA . LYS A 1 77 ? 3.086 2.994 7.185 1.00 93.88 77 LYS A CA 1
ATOM 629 C C . LYS A 1 77 ? 2.988 3.079 5.666 1.00 93.88 77 LYS A C 1
ATOM 631 O O . LYS A 1 77 ? 2.077 2.519 5.058 1.00 93.88 77 LYS A O 1
ATOM 636 N N . PHE A 1 78 ? 3.952 3.783 5.090 1.00 93.38 78 PHE A N 1
ATOM 637 C CA . PHE A 1 78 ? 4.196 3.888 3.660 1.00 93.38 78 PHE A CA 1
ATOM 638 C C . PHE A 1 78 ? 5.633 3.448 3.387 1.00 93.38 78 PHE A C 1
ATOM 640 O O . PHE A 1 78 ? 6.553 3.901 4.076 1.00 93.38 78 PHE A O 1
ATOM 647 N N . GLU A 1 79 ? 5.806 2.553 2.425 1.00 92.75 79 GLU A N 1
ATOM 648 C CA . GLU A 1 79 ? 7.101 2.122 1.908 1.00 92.75 79 GLU A CA 1
ATOM 649 C C . GLU A 1 79 ? 7.206 2.464 0.429 1.00 92.75 79 GLU A C 1
ATOM 651 O O . GLU A 1 79 ? 6.294 2.152 -0.338 1.00 92.75 79 GLU A O 1
ATOM 656 N N . ASP A 1 80 ? 8.324 3.072 0.054 1.00 89.38 80 ASP A N 1
ATOM 657 C CA . ASP A 1 80 ? 8.734 3.271 -1.329 1.00 89.38 80 ASP A CA 1
ATOM 658 C C . ASP A 1 80 ? 9.971 2.407 -1.585 1.00 89.38 80 ASP A C 1
ATOM 660 O O . ASP A 1 80 ? 11.034 2.645 -1.016 1.00 89.38 80 ASP A O 1
ATOM 664 N N . LEU A 1 81 ? 9.799 1.343 -2.363 1.00 83.81 81 LEU A N 1
ATOM 665 C CA . LEU A 1 81 ? 10.864 0.414 -2.749 1.00 83.81 81 LEU A CA 1
ATOM 666 C C . LEU A 1 81 ? 11.005 0.420 -4.272 1.00 83.81 81 LEU A C 1
ATOM 668 O O . LEU A 1 81 ? 11.142 -0.635 -4.884 1.00 83.81 81 LEU A O 1
ATOM 672 N N . SER A 1 82 ? 10.827 1.591 -4.882 1.00 82.50 82 SER A N 1
ATOM 673 C CA . SER A 1 82 ? 11.005 1.740 -6.321 1.00 82.50 82 SER A CA 1
ATOM 674 C C . SER A 1 82 ? 12.491 1.645 -6.686 1.00 82.50 82 SER A C 1
ATOM 676 O O . SER A 1 82 ? 13.309 2.258 -6.001 1.00 82.50 82 SER A O 1
ATOM 678 N N . ASP A 1 83 ? 12.798 0.897 -7.751 1.00 73.94 83 ASP A N 1
ATOM 679 C CA . ASP A 1 83 ? 14.155 0.745 -8.318 1.00 73.94 83 ASP A CA 1
ATOM 680 C C . ASP A 1 83 ? 14.617 1.976 -9.124 1.00 73.94 83 ASP A C 1
ATOM 682 O O . ASP A 1 83 ? 13.764 2.611 -9.798 1.00 73.94 83 ASP A O 1
#

Secondary structure (DSSP, 8-state):
-EE-SS-TT-EE-----HHHHHHHS----SS------SS----SS-SEEEEEEE-SSS--EEEEEEEEETTEEEEEEEEE---

Foldseek 3Di:
DEADPVDRVDDDDDDDDPVVCVVPPDDDDPDDDDDDCPPDDDDPPDQKDKDWDDDDPQQWIKIWIWGQDPNDIDTDDIYTYGD

pLDDT: mean 88.13, std 5.85, range [69.31, 97.19]

Sequence (83 aa):
MTADPEDEFQILETTLEPGQWFAFRPPMMPGKLTNVHYGQKEELNIDTKVVEFKGFGNGFSNTLYFERRNGIWKLMKFEDLSD